Protein AF-A0A9D6EV67-F1 (afdb_monomer_lite)

Radius of gyration: 22.74 Å; chains: 1; bounding box: 39×30×72 Å

pLDDT: mean 85.81, std 8.42, range [53.94, 95.56]

Sequence (103 aa):
MKVFFSTLRSDRILYVGFLLSVALIILTTVVILFLYRSLPPFIPLYNQLPWGESRLGTKIEIFIPVFLATLIASFYYTVNAAHDLIWRVFFILFSQHLLPQFW

Structure (mmCIF, N/CA/C/O backbone):
data_AF-A0A9D6EV67-F1
#
_entry.id   AF-A0A9D6EV67-F1
#
loop_
_atom_site.group_PDB
_atom_site.id
_atom_site.type_symbol
_atom_site.label_atom_id
_atom_site.label_alt_id
_atom_site.label_comp_id
_atom_site.label_asym_id
_atom_site.label_entity_id
_atom_site.label_seq_id
_atom_site.pdbx_PDB_ins_code
_atom_site.Cartn_x
_atom_site.Cartn_y
_atom_site.Cartn_z
_atom_site.occupancy
_atom_site.B_iso_or_equiv
_atom_site.auth_seq_id
_atom_site.auth_comp_id
_atom_site.auth_asym_id
_atom_site.auth_atom_id
_atom_site.pdbx_PDB_model_num
ATOM 1 N N . MET A 1 1 ? 4.197 -6.575 -19.208 1.00 57.94 1 MET A N 1
ATOM 2 C CA . MET A 1 1 ? 4.368 -7.279 -17.911 1.00 57.94 1 MET A CA 1
ATOM 3 C C . MET A 1 1 ? 5.567 -8.220 -17.874 1.00 57.94 1 MET A C 1
ATOM 5 O O . MET A 1 1 ? 6.281 -8.176 -16.885 1.00 57.94 1 MET A O 1
ATOM 9 N N . LYS A 1 2 ? 5.832 -9.032 -18.913 1.00 70.31 2 LYS A N 1
ATOM 10 C CA . LYS A 1 2 ? 6.977 -9.967 -18.909 1.00 70.31 2 LYS A CA 1
ATOM 11 C C . LYS A 1 2 ? 8.317 -9.290 -18.587 1.00 70.31 2 LYS A C 1
ATOM 13 O O . LYS A 1 2 ? 9.029 -9.811 -17.748 1.00 70.31 2 LYS A O 1
ATOM 18 N N . VAL A 1 3 ? 8.582 -8.113 -19.169 1.00 78.25 3 VAL A N 1
ATOM 19 C CA . VAL A 1 3 ? 9.817 -7.337 -18.938 1.00 78.25 3 VAL A CA 1
ATOM 20 C C . VAL A 1 3 ? 9.949 -6.877 -17.482 1.00 78.25 3 VAL A C 1
ATOM 22 O O . VAL A 1 3 ? 10.960 -7.141 -16.853 1.00 78.25 3 VAL A O 1
ATOM 25 N N . PHE A 1 4 ? 8.904 -6.274 -16.905 1.00 78.00 4 PHE A N 1
ATOM 26 C CA . PHE A 1 4 ? 8.908 -5.859 -15.497 1.00 78.00 4 PHE A CA 1
ATOM 27 C C . PHE A 1 4 ? 9.178 -7.037 -14.558 1.00 78.00 4 PHE A C 1
ATOM 29 O O . PHE A 1 4 ? 10.091 -6.972 -13.746 1.00 78.00 4 PHE A O 1
ATOM 36 N N . PHE A 1 5 ? 8.440 -8.142 -14.712 1.00 80.31 5 PHE A N 1
ATOM 37 C CA . PHE A 1 5 ? 8.644 -9.330 -13.884 1.00 80.31 5 PHE A CA 1
ATOM 38 C C . PHE A 1 5 ? 9.993 -10.009 -14.144 1.00 80.31 5 PHE A C 1
ATOM 40 O O . PHE A 1 5 ? 10.554 -10.570 -13.210 1.00 80.31 5 PHE A O 1
ATOM 47 N N . SER A 1 6 ? 10.543 -9.953 -15.362 1.00 85.12 6 SER A N 1
ATOM 48 C CA . SER A 1 6 ? 11.890 -10.467 -15.629 1.00 85.12 6 SER A CA 1
ATOM 49 C C . SER A 1 6 ? 12.972 -9.597 -14.997 1.00 85.12 6 SER A C 1
ATOM 51 O O . SER A 1 6 ? 13.913 -10.144 -14.434 1.00 85.12 6 SER A O 1
ATOM 53 N N . THR A 1 7 ? 12.818 -8.270 -15.017 1.00 84.56 7 THR A N 1
ATOM 54 C CA . THR A 1 7 ? 13.736 -7.334 -14.352 1.00 84.56 7 THR A CA 1
ATOM 55 C C . THR A 1 7 ? 13.654 -7.483 -12.835 1.00 84.56 7 THR A C 1
ATOM 57 O O . THR A 1 7 ? 14.679 -7.634 -12.179 1.00 84.56 7 THR A O 1
ATOM 60 N N . LEU A 1 8 ? 12.443 -7.562 -12.277 1.00 86.31 8 LEU A N 1
ATOM 61 C CA . LEU A 1 8 ? 12.239 -7.840 -10.856 1.00 86.31 8 LEU A CA 1
ATOM 62 C C . LEU A 1 8 ? 12.868 -9.169 -10.458 1.00 86.31 8 LEU A C 1
ATOM 64 O O . LEU A 1 8 ? 13.578 -9.224 -9.472 1.00 86.31 8 LEU A O 1
ATOM 68 N N . ARG A 1 9 ? 12.656 -10.231 -11.243 1.00 86.94 9 ARG A N 1
ATOM 69 C CA . ARG A 1 9 ? 13.207 -11.561 -10.954 1.00 86.94 9 ARG A CA 1
ATOM 70 C C . ARG A 1 9 ? 14.727 -11.631 -11.112 1.00 86.94 9 ARG A C 1
ATOM 72 O O . ARG A 1 9 ? 15.339 -12.478 -10.469 1.00 86.94 9 ARG A O 1
ATOM 79 N N . SER A 1 10 ? 15.325 -10.781 -11.953 1.00 92.62 10 SER A N 1
ATOM 80 C CA . SER A 1 10 ? 16.785 -10.711 -12.095 1.00 92.62 10 SER A CA 1
ATOM 81 C C . SER A 1 10 ? 17.476 -10.149 -10.851 1.00 92.62 10 SER A C 1
ATOM 83 O O . SER A 1 10 ? 18.606 -10.536 -10.567 1.00 92.62 10 SER A O 1
ATOM 85 N N . ASP A 1 11 ? 16.780 -9.317 -10.072 1.00 92.75 11 ASP A N 1
ATOM 86 C CA . ASP A 1 11 ? 17.277 -8.778 -8.810 1.00 92.75 11 ASP A CA 1
ATOM 87 C C . ASP A 1 11 ? 16.624 -9.498 -7.623 1.00 92.75 11 ASP A C 1
ATOM 89 O O . ASP A 1 11 ? 15.454 -9.304 -7.288 1.00 92.75 11 ASP A O 1
ATOM 93 N N . ARG A 1 12 ? 17.406 -10.340 -6.944 1.00 91.31 12 ARG A N 1
ATOM 94 C CA . ARG A 1 12 ? 16.921 -11.131 -5.808 1.00 91.31 12 ARG A CA 1
ATOM 95 C C . ARG A 1 12 ? 16.446 -10.260 -4.640 1.00 91.31 12 ARG A C 1
ATOM 97 O O . ARG A 1 12 ? 15.498 -10.656 -3.963 1.00 91.31 12 ARG A O 1
ATOM 104 N N . ILE A 1 13 ? 17.084 -9.115 -4.391 1.00 94.19 13 ILE A N 1
ATOM 105 C CA . ILE A 1 13 ? 16.744 -8.232 -3.267 1.00 94.19 13 ILE A CA 1
ATOM 106 C C . ILE A 1 13 ? 15.410 -7.549 -3.557 1.00 94.19 13 ILE A C 1
ATOM 108 O O . ILE A 1 13 ? 14.493 -7.619 -2.735 1.00 94.19 13 ILE A O 1
ATOM 112 N N . LEU A 1 14 ? 15.267 -6.966 -4.750 1.00 90.81 14 LEU A N 1
ATOM 113 C CA . LEU A 1 14 ? 14.017 -6.329 -5.166 1.00 90.81 14 LEU A CA 1
ATOM 114 C C . LEU A 1 14 ? 12.867 -7.335 -5.253 1.00 90.81 14 LEU A C 1
ATOM 116 O O . LEU A 1 14 ? 11.760 -7.031 -4.808 1.00 90.81 14 LEU A O 1
ATOM 120 N N . TYR A 1 15 ? 13.118 -8.543 -5.764 1.00 90.50 15 TYR A N 1
ATOM 121 C CA . TYR A 1 15 ? 12.100 -9.589 -5.853 1.00 90.50 15 TYR A CA 1
ATOM 122 C C . TYR A 1 15 ? 11.569 -10.010 -4.483 1.00 90.50 15 TYR A C 1
ATOM 124 O O . TYR A 1 15 ? 10.355 -10.082 -4.286 1.00 90.50 15 TYR A O 1
ATOM 132 N N . VAL A 1 16 ? 12.466 -10.271 -3.527 1.00 94.12 16 VAL A N 1
ATOM 133 C CA . VAL A 1 16 ? 12.079 -10.666 -2.166 1.00 94.12 16 VAL A CA 1
ATOM 134 C C . VAL A 1 16 ? 11.359 -9.522 -1.456 1.00 94.12 16 VAL A C 1
ATOM 136 O O . VAL A 1 16 ? 10.334 -9.768 -0.823 1.00 94.12 16 VAL A O 1
ATOM 139 N N . GLY A 1 17 ? 11.837 -8.281 -1.605 1.00 93.25 17 GLY A N 1
ATOM 140 C CA . GLY A 1 17 ? 11.173 -7.097 -1.058 1.00 93.25 17 GLY A CA 1
ATOM 141 C C . GLY A 1 17 ? 9.749 -6.940 -1.590 1.00 93.25 17 GLY A C 1
ATOM 142 O O . GLY A 1 17 ? 8.809 -6.833 -0.807 1.00 93.25 1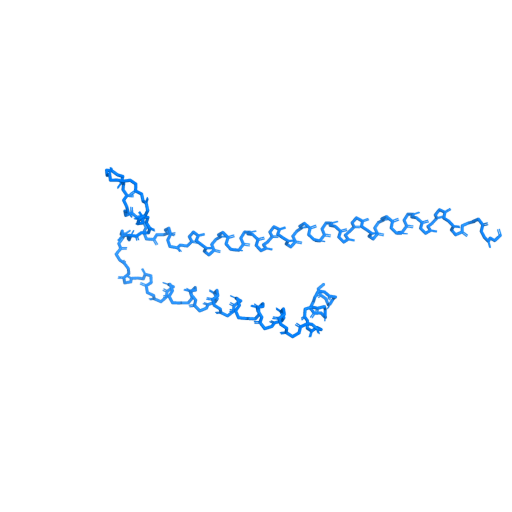7 GLY A O 1
ATOM 143 N N . PHE A 1 18 ? 9.573 -7.033 -2.910 1.00 89.75 18 PHE A N 1
ATOM 144 C CA . PHE A 1 18 ? 8.257 -6.992 -3.548 1.00 89.75 18 PHE A CA 1
ATOM 145 C C . PHE A 1 18 ? 7.330 -8.106 -3.040 1.00 89.75 18 PHE A C 1
ATOM 147 O O . PHE A 1 18 ? 6.185 -7.836 -2.674 1.00 89.75 18 PHE A O 1
ATOM 154 N N . LEU A 1 19 ? 7.821 -9.349 -2.974 1.00 93.44 19 LEU A N 1
ATOM 155 C CA . LEU A 1 19 ? 7.030 -10.492 -2.513 1.00 93.44 19 LEU A CA 1
ATOM 156 C C . LEU A 1 19 ? 6.598 -10.327 -1.047 1.00 93.44 19 LEU A C 1
ATOM 158 O O . LEU A 1 19 ? 5.439 -10.575 -0.722 1.00 93.44 19 LEU A O 1
ATOM 162 N N . LEU A 1 20 ? 7.509 -9.874 -0.178 1.00 95.56 20 LEU A N 1
ATOM 163 C CA . LEU A 1 20 ? 7.221 -9.593 1.229 1.00 95.56 20 LEU A CA 1
ATOM 164 C C . LEU A 1 20 ? 6.184 -8.482 1.382 1.00 95.56 20 LEU A C 1
ATOM 166 O O . LEU A 1 20 ? 5.248 -8.640 2.161 1.00 95.56 20 LEU A O 1
ATOM 170 N N . SER A 1 21 ? 6.303 -7.388 0.626 1.00 90.06 21 SER A N 1
ATOM 171 C CA . SER A 1 21 ? 5.318 -6.304 0.657 1.00 90.06 21 SER A CA 1
ATOM 172 C C . SER A 1 21 ? 3.929 -6.793 0.251 1.00 90.06 21 SER A C 1
ATOM 174 O O . SER A 1 21 ? 2.959 -6.527 0.957 1.00 90.06 21 SER A O 1
ATOM 176 N N . VAL A 1 22 ? 3.824 -7.559 -0.840 1.00 89.62 22 VAL A N 1
ATOM 177 C CA . VAL A 1 22 ? 2.544 -8.131 -1.287 1.00 89.62 22 VAL A CA 1
ATOM 178 C C . VAL A 1 22 ? 1.977 -9.092 -0.238 1.00 89.62 22 VAL A C 1
ATOM 180 O O . VAL A 1 22 ? 0.799 -8.995 0.103 1.00 89.62 22 VAL A O 1
ATOM 183 N N . ALA A 1 23 ? 2.805 -9.974 0.326 1.00 94.38 23 ALA A N 1
ATOM 184 C CA . ALA A 1 23 ? 2.383 -10.904 1.370 1.00 94.38 23 ALA A CA 1
ATOM 185 C C . ALA A 1 23 ? 1.882 -10.178 2.631 1.00 94.38 23 ALA A C 1
ATOM 187 O O . ALA A 1 23 ? 0.844 -10.551 3.174 1.00 94.38 23 ALA A O 1
ATOM 188 N N . LEU A 1 24 ? 2.566 -9.115 3.067 1.00 91.38 24 LEU A N 1
ATOM 189 C CA . LEU A 1 24 ? 2.156 -8.296 4.211 1.00 91.38 24 LEU A CA 1
ATOM 190 C C . LEU A 1 24 ? 0.842 -7.552 3.953 1.00 91.38 24 LEU A C 1
ATOM 192 O O . LEU A 1 24 ? -0.011 -7.511 4.839 1.00 91.38 24 LEU A O 1
ATOM 196 N N . ILE A 1 25 ? 0.640 -7.003 2.752 1.00 88.00 25 ILE A N 1
ATOM 197 C CA . ILE A 1 25 ? -0.623 -6.344 2.380 1.00 88.00 25 ILE A CA 1
ATOM 198 C C . ILE A 1 25 ? -1.778 -7.351 2.416 1.00 88.00 25 ILE A C 1
ATOM 200 O O . ILE A 1 25 ? -2.835 -7.065 2.980 1.00 88.00 25 ILE A O 1
ATOM 204 N N . ILE A 1 26 ? -1.578 -8.552 1.868 1.00 92.19 26 ILE A N 1
ATOM 205 C CA . ILE A 1 26 ? -2.598 -9.608 1.887 1.00 92.19 26 ILE A CA 1
ATOM 206 C C . ILE A 1 26 ? -2.887 -10.043 3.326 1.00 92.19 26 ILE A C 1
ATOM 208 O O . ILE A 1 26 ? -4.048 -10.082 3.728 1.00 92.19 26 ILE A O 1
ATOM 212 N N . LEU A 1 27 ? -1.850 -10.321 4.120 1.00 93.88 27 LEU A N 1
ATOM 213 C CA . LEU A 1 27 ? -1.997 -10.759 5.507 1.00 93.88 27 LEU A CA 1
ATOM 214 C C . LEU A 1 27 ? -2.740 -9.719 6.352 1.00 93.88 27 LEU A C 1
ATOM 216 O O . LEU A 1 27 ? -3.693 -10.063 7.046 1.00 93.88 27 LEU A O 1
ATOM 220 N N . THR A 1 28 ? -2.342 -8.448 6.268 1.00 89.38 28 THR A N 1
ATOM 221 C CA . THR A 1 28 ? -3.000 -7.358 7.005 1.00 89.38 28 THR A CA 1
ATOM 222 C C . THR A 1 28 ? -4.452 -7.188 6.576 1.00 89.38 28 THR A C 1
ATOM 224 O O . THR A 1 28 ? -5.323 -7.076 7.434 1.00 89.38 28 THR A O 1
ATOM 227 N N . THR A 1 29 ? -4.742 -7.271 5.275 1.00 89.81 29 THR A N 1
ATOM 228 C CA . THR A 1 29 ? -6.118 -7.228 4.757 1.00 89.81 29 THR A CA 1
ATOM 229 C C . THR A 1 29 ? -6.963 -8.374 5.313 1.00 89.81 29 THR A C 1
ATOM 231 O O . THR A 1 29 ? -8.067 -8.141 5.799 1.00 89.81 29 THR A O 1
ATOM 234 N N . VAL A 1 30 ? -6.445 -9.607 5.305 1.00 94.19 30 VAL A N 1
ATOM 235 C CA . VAL A 1 30 ? -7.152 -10.782 5.843 1.00 94.19 30 VAL A CA 1
ATOM 236 C C . VAL A 1 30 ? -7.407 -10.641 7.344 1.00 94.19 30 VAL A C 1
ATOM 238 O O . VAL A 1 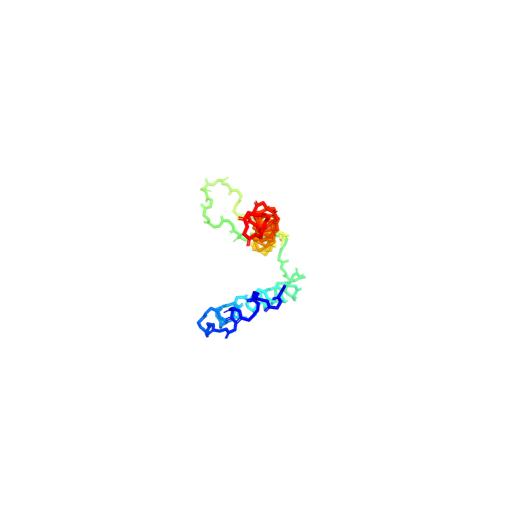30 ? -8.526 -10.884 7.795 1.00 94.19 30 VAL A O 1
ATOM 241 N N . VAL A 1 31 ? -6.406 -10.206 8.115 1.00 92.38 31 VAL A N 1
ATOM 242 C CA . VAL A 1 31 ? -6.543 -9.985 9.564 1.00 92.38 31 VAL A CA 1
ATOM 243 C C . VAL A 1 31 ? -7.594 -8.915 9.858 1.00 92.38 31 VAL A C 1
ATOM 245 O O . VAL A 1 31 ? -8.462 -9.134 10.704 1.00 92.38 31 VAL A O 1
ATOM 248 N N . ILE A 1 32 ? -7.562 -7.791 9.133 1.00 90.12 32 ILE A N 1
ATOM 249 C CA . ILE A 1 32 ? -8.562 -6.726 9.262 1.00 90.12 32 ILE A CA 1
ATOM 250 C C . ILE A 1 32 ? -9.954 -7.279 8.972 1.00 90.12 32 ILE A C 1
ATOM 252 O O . ILE A 1 32 ? -10.850 -7.081 9.784 1.00 90.12 32 ILE A O 1
ATOM 256 N N . LEU A 1 33 ? -10.143 -7.998 7.861 1.00 92.38 33 LEU A N 1
ATOM 257 C CA . LEU A 1 33 ? -11.444 -8.551 7.478 1.00 92.38 33 LEU A CA 1
ATOM 258 C C . LEU A 1 33 ? -11.981 -9.552 8.508 1.00 92.38 33 LEU A C 1
ATOM 260 O O . LEU A 1 33 ? -13.171 -9.516 8.825 1.00 92.38 33 LEU A O 1
ATOM 264 N N . PHE A 1 34 ? -11.117 -10.410 9.053 1.00 95.06 34 PHE A N 1
ATOM 265 C CA . PHE A 1 34 ? -11.496 -11.384 10.076 1.00 95.06 34 PHE A CA 1
ATOM 266 C C . PHE A 1 34 ? -11.926 -10.704 11.382 1.00 95.06 34 PHE A C 1
ATOM 268 O O . PHE A 1 34 ? -12.943 -11.068 11.971 1.00 95.06 34 PHE A O 1
ATOM 275 N N . LEU A 1 35 ? -11.190 -9.675 11.812 1.00 92.38 35 LEU A N 1
ATOM 276 C CA . LEU A 1 35 ? -11.473 -8.946 13.049 1.00 92.38 35 LEU A CA 1
ATOM 277 C C . LEU A 1 35 ? -12.529 -7.845 12.881 1.00 92.38 35 LEU A C 1
ATOM 279 O O . LEU A 1 35 ? -13.056 -7.366 13.882 1.00 92.38 35 LEU A O 1
ATOM 283 N N . TYR A 1 36 ? -12.893 -7.469 11.651 1.00 90.88 36 TYR A N 1
ATOM 284 C CA . TYR A 1 36 ? -13.724 -6.295 11.361 1.00 90.88 36 TYR A CA 1
ATOM 285 C C . TYR A 1 36 ? -15.066 -6.287 12.098 1.00 90.88 36 TYR A C 1
ATOM 287 O O . TYR A 1 36 ? -15.548 -5.236 12.518 1.00 90.88 36 TYR A O 1
ATOM 295 N N . ARG A 1 37 ? -15.677 -7.466 12.272 1.00 8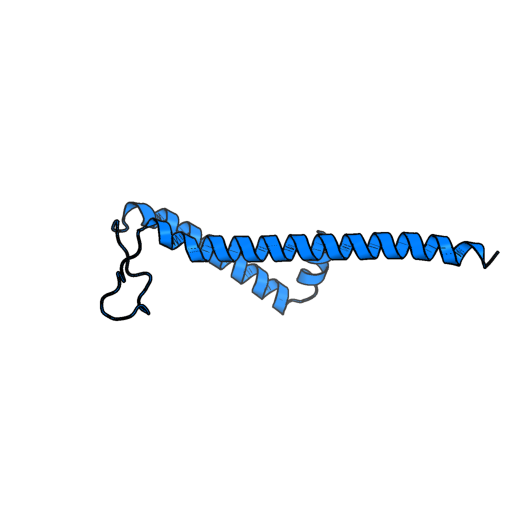9.94 37 ARG A N 1
ATOM 296 C CA . ARG A 1 37 ? -16.958 -7.611 12.984 1.00 89.94 37 ARG A CA 1
ATOM 297 C C . ARG A 1 37 ? -16.828 -7.441 14.497 1.00 89.94 37 ARG A C 1
ATOM 299 O O . ARG A 1 37 ? -17.799 -7.046 15.131 1.00 89.94 37 ARG A O 1
ATOM 306 N N . SER A 1 38 ? -15.654 -7.730 15.047 1.00 92.62 38 SER A N 1
ATOM 307 C CA . SER A 1 38 ? -15.357 -7.649 16.480 1.00 92.62 38 SER A CA 1
ATOM 308 C C . SER A 1 38 ? -14.785 -6.291 16.887 1.00 92.62 38 SER A C 1
ATOM 310 O O . SER A 1 38 ? -14.652 -6.017 18.077 1.00 92.62 38 SER A O 1
ATOM 312 N N . LEU A 1 39 ? -14.425 -5.443 15.918 1.00 88.62 39 LEU A N 1
ATOM 313 C CA . LEU A 1 39 ? -13.903 -4.113 16.197 1.00 88.62 39 LEU A CA 1
ATOM 314 C C . LEU A 1 39 ? -15.013 -3.177 16.699 1.00 88.62 39 LEU A C 1
ATOM 316 O O . LEU A 1 39 ? -16.119 -3.172 16.143 1.00 88.62 39 LEU A O 1
ATOM 320 N N . PRO A 1 40 ? -14.722 -2.340 17.711 1.00 88.88 40 PRO A N 1
ATOM 321 C CA . PRO A 1 40 ? -15.646 -1.304 18.143 1.00 88.88 40 PRO A CA 1
ATOM 322 C C . PRO A 1 40 ? -15.924 -0.314 16.998 1.00 88.88 40 PRO A C 1
ATOM 324 O O . PRO A 1 40 ? -15.098 -0.154 16.096 1.00 88.88 40 PRO A O 1
ATOM 327 N N . PRO A 1 41 ? -17.073 0.388 17.016 1.00 88.50 41 PRO A N 1
ATOM 328 C CA . PRO A 1 41 ? -17.414 1.373 15.986 1.00 88.50 41 PRO A CA 1
ATOM 329 C C . PRO A 1 41 ? -16.401 2.522 15.891 1.00 88.50 41 PRO A C 1
ATOM 331 O O . PRO A 1 41 ? -16.266 3.122 14.824 1.00 88.50 41 PRO A O 1
ATOM 334 N N . PHE A 1 42 ? -15.679 2.784 16.982 1.00 90.25 42 PHE A N 1
ATOM 335 C CA . PHE A 1 42 ? -14.667 3.821 17.104 1.00 90.25 42 PHE A CA 1
ATOM 336 C C . PHE A 1 42 ? -13.340 3.215 17.546 1.00 90.25 42 PHE A C 1
ATOM 338 O O . PHE A 1 42 ? -13.298 2.414 18.479 1.00 90.25 42 PHE A O 1
ATOM 345 N N . ILE A 1 43 ? -12.262 3.616 16.884 1.00 88.38 43 ILE A N 1
ATOM 346 C CA . ILE A 1 43 ? -10.926 3.048 17.057 1.00 88.38 43 ILE A CA 1
ATOM 347 C C . ILE A 1 43 ? -9.878 4.164 17.140 1.00 88.38 43 ILE A C 1
ATOM 349 O O . ILE A 1 43 ? -9.990 5.163 16.428 1.00 88.38 43 ILE A O 1
ATOM 353 N N . PRO A 1 44 ? -8.846 4.025 17.989 1.00 85.81 44 PRO A N 1
ATOM 354 C CA . PRO A 1 44 ? -7.838 5.062 18.193 1.00 85.81 44 PRO A CA 1
ATOM 355 C C . PRO A 1 44 ? -6.800 5.061 17.061 1.00 85.81 44 PRO A C 1
ATOM 357 O O . PRO A 1 44 ? -5.658 4.645 17.241 1.00 85.81 44 PRO A O 1
ATOM 360 N N . LEU A 1 45 ? -7.205 5.505 15.870 1.00 85.69 45 LEU A N 1
ATOM 361 C CA . LEU A 1 45 ? -6.329 5.587 14.698 1.00 85.69 45 LEU A CA 1
ATOM 362 C C . LEU A 1 45 ? -5.395 6.797 14.741 1.00 85.69 45 LEU A C 1
ATOM 364 O O . LEU A 1 45 ? -4.261 6.720 14.274 1.00 85.69 45 LEU A O 1
ATOM 368 N N . TYR A 1 46 ? -5.848 7.904 15.327 1.00 86.44 46 TYR A N 1
ATOM 369 C CA . TYR A 1 46 ? -5.157 9.186 15.244 1.00 86.44 46 TYR A CA 1
ATOM 370 C C . TYR A 1 46 ? -4.496 9.563 16.564 1.00 86.44 46 TYR A C 1
ATOM 372 O O . TYR A 1 46 ? -4.786 10.593 17.175 1.00 86.44 46 TYR A O 1
ATOM 380 N N . ASN A 1 47 ? -3.556 8.727 17.002 1.00 80.06 47 ASN A N 1
ATOM 381 C CA . ASN A 1 47 ? -2.852 8.939 18.269 1.00 80.06 47 ASN A CA 1
ATOM 382 C C . ASN A 1 47 ? -1.954 10.194 18.282 1.00 80.06 47 ASN A C 1
ATOM 384 O O . ASN A 1 47 ? -1.476 10.596 19.338 1.00 80.06 47 ASN A O 1
ATOM 388 N N . GLN A 1 48 ? -1.723 10.807 17.118 1.00 81.88 48 GLN A N 1
ATOM 389 C CA . GLN A 1 48 ? -0.889 11.998 16.942 1.00 81.88 48 GLN A CA 1
ATOM 390 C C . GLN A 1 48 ? -1.684 13.316 16.938 1.00 81.88 48 GLN A C 1
ATOM 392 O O . GLN A 1 48 ? -1.074 14.379 16.843 1.00 81.88 48 GLN A O 1
ATOM 397 N N . LEU A 1 49 ? -3.021 13.282 17.036 1.00 84.62 49 LEU A N 1
ATOM 398 C CA . LEU A 1 49 ? -3.818 14.512 17.026 1.00 84.62 49 LEU A CA 1
ATOM 399 C C . LEU A 1 49 ? -3.658 15.328 18.326 1.00 84.62 49 LEU A C 1
ATOM 401 O O . LEU A 1 49 ? -3.540 14.741 19.418 1.00 84.62 49 LEU A O 1
ATOM 405 N N . PRO A 1 50 ? -3.698 16.676 18.231 1.00 84.50 50 PRO A N 1
ATOM 406 C CA . PRO A 1 50 ? -3.669 17.566 19.385 1.00 84.50 50 PRO A CA 1
ATOM 407 C C . PRO A 1 50 ? -4.718 17.211 20.440 1.00 84.50 50 PRO A C 1
ATOM 409 O O . PRO A 1 50 ? -5.733 16.562 20.183 1.00 84.50 50 PRO A O 1
ATOM 412 N N . TRP A 1 51 ? -4.459 17.635 21.670 1.00 77.56 51 TRP A N 1
ATOM 413 C CA . TRP A 1 51 ? -5.421 17.488 22.754 1.00 77.56 51 TRP A CA 1
ATOM 414 C C . TRP A 1 51 ? -6.642 18.372 22.470 1.00 77.56 51 TRP A C 1
ATOM 416 O O . TRP A 1 51 ? -6.481 19.552 22.178 1.00 77.56 51 TRP A O 1
ATOM 426 N N . GLY A 1 52 ? -7.844 17.794 22.539 1.00 78.38 52 GLY A N 1
ATOM 427 C CA . GLY A 1 52 ? -9.104 18.466 22.188 1.00 78.38 52 GLY A CA 1
ATOM 428 C C . GLY A 1 52 ? -9.702 18.031 20.847 1.00 78.38 52 GLY A C 1
ATOM 429 O O . GLY A 1 52 ? -10.884 18.263 20.623 1.00 78.38 52 GLY A O 1
ATOM 430 N N . GLU A 1 53 ? -8.932 17.339 20.003 1.00 81.50 53 GLU A N 1
ATOM 431 C CA . GLU A 1 53 ? -9.417 16.761 18.746 1.00 81.50 53 GLU A CA 1
ATOM 432 C C . GLU A 1 53 ? -9.914 15.319 18.924 1.00 81.50 53 GLU A C 1
ATOM 434 O O . GLU A 1 53 ? -9.455 14.580 19.806 1.00 81.50 53 GLU A O 1
ATOM 439 N N . SER A 1 54 ? -10.837 14.886 18.058 1.00 81.88 54 SER A N 1
ATOM 440 C CA . SER A 1 54 ? -11.322 13.500 18.057 1.00 81.88 54 SER A CA 1
ATOM 441 C C . SER A 1 54 ? -10.212 12.537 17.627 1.00 81.88 54 SER A C 1
ATOM 443 O O . SER A 1 54 ? -9.930 12.367 16.445 1.00 81.88 54 SER A O 1
ATOM 445 N N . ARG A 1 55 ? -9.592 11.856 18.598 1.00 84.94 55 ARG A N 1
ATOM 446 C CA . ARG A 1 55 ? -8.563 10.819 18.360 1.00 84.94 55 ARG A CA 1
ATOM 447 C C . ARG A 1 55 ? -9.135 9.490 17.871 1.00 84.94 55 ARG A C 1
ATOM 449 O O . ARG A 1 55 ? -8.398 8.627 17.389 1.00 84.94 55 ARG A O 1
ATOM 456 N N . LEU A 1 56 ? -10.441 9.318 18.046 1.00 86.50 56 LEU A N 1
ATOM 457 C CA . LEU A 1 56 ? -11.172 8.146 17.611 1.00 86.50 56 LEU A CA 1
ATOM 458 C C . LEU A 1 56 ? -11.626 8.355 16.166 1.00 86.50 56 LEU A C 1
ATOM 460 O O . LEU A 1 56 ? -12.408 9.259 15.881 1.00 86.50 56 LEU A O 1
ATOM 464 N N . GLY A 1 57 ? -11.129 7.506 15.274 1.00 85.69 57 GLY A N 1
ATOM 465 C CA . GLY A 1 57 ? -11.643 7.367 13.920 1.00 85.69 57 GLY A CA 1
ATOM 466 C C . GLY A 1 57 ? -12.800 6.376 13.892 1.00 85.69 57 GLY A C 1
ATOM 467 O O . GLY A 1 57 ? -12.927 5.507 14.766 1.00 85.69 57 GLY A O 1
ATOM 468 N N . THR A 1 58 ? -13.655 6.482 12.883 1.00 90.75 58 THR A N 1
ATOM 469 C CA . THR A 1 58 ? -14.666 5.453 12.636 1.00 90.75 58 THR A CA 1
ATOM 470 C C . THR A 1 58 ? -13.995 4.155 12.183 1.00 90.75 58 THR A C 1
ATOM 472 O O . THR A 1 58 ? -12.953 4.161 11.530 1.00 90.75 58 THR A O 1
ATOM 475 N N . LYS A 1 59 ? -14.593 3.000 12.492 1.00 89.19 59 LYS A N 1
ATOM 476 C CA . LYS A 1 59 ? -14.017 1.681 12.163 1.00 89.19 59 LYS A CA 1
ATOM 477 C C . LYS A 1 59 ? -13.654 1.479 10.685 1.00 89.19 59 LYS A C 1
ATOM 479 O O . LYS A 1 59 ? -12.836 0.621 10.373 1.00 89.19 59 LYS A O 1
ATOM 484 N N . ILE A 1 60 ? -14.276 2.223 9.765 1.00 89.88 60 ILE A N 1
ATOM 485 C CA . ILE A 1 60 ? -14.003 2.111 8.326 1.00 89.88 60 ILE A CA 1
ATOM 486 C C . ILE A 1 60 ? -12.679 2.770 7.926 1.00 89.88 60 ILE A C 1
ATOM 488 O O . ILE A 1 60 ? -12.067 2.379 6.936 1.00 89.88 60 ILE A O 1
ATOM 492 N N . GLU A 1 61 ? -12.186 3.705 8.733 1.00 91.00 61 GLU A N 1
ATOM 493 C CA . GLU A 1 61 ? -10.942 4.429 8.478 1.00 91.00 61 GLU A CA 1
ATOM 494 C C . GLU A 1 61 ? -9.694 3.539 8.626 1.00 91.00 61 GLU A C 1
ATOM 496 O O . GLU A 1 61 ? -8.628 3.890 8.129 1.00 91.00 61 GLU A O 1
ATOM 501 N N . ILE A 1 62 ? -9.823 2.325 9.186 1.00 90.31 62 ILE A N 1
ATOM 502 C CA . ILE A 1 62 ? -8.763 1.295 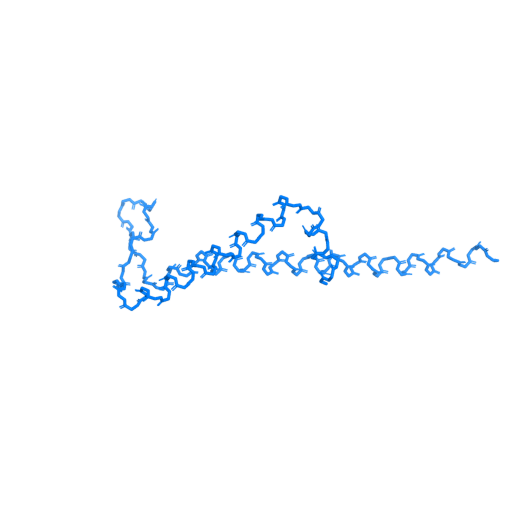9.160 1.00 90.31 62 ILE A CA 1
ATOM 503 C C . ILE A 1 62 ? -8.306 0.961 7.739 1.00 90.31 62 ILE A C 1
ATOM 505 O O . ILE A 1 62 ? -7.169 0.539 7.542 1.00 90.31 62 ILE A O 1
ATOM 509 N N . PHE A 1 63 ? -9.173 1.146 6.742 1.00 89.62 63 PHE A N 1
ATOM 510 C CA . PHE A 1 63 ? -8.834 0.865 5.352 1.00 89.62 63 PHE A CA 1
ATOM 511 C C . PHE A 1 63 ? -8.033 1.985 4.677 1.00 89.62 63 PHE A C 1
ATOM 513 O O . PHE A 1 63 ? -7.545 1.767 3.570 1.00 89.62 63 PHE A O 1
ATOM 520 N N . ILE A 1 64 ? -7.835 3.146 5.318 1.00 90.38 64 ILE A N 1
ATOM 521 C CA . ILE A 1 64 ? -7.094 4.275 4.730 1.00 90.38 64 ILE A CA 1
ATOM 522 C C . ILE A 1 64 ? -5.676 3.871 4.284 1.00 90.38 64 ILE A C 1
ATOM 524 O O . ILE A 1 64 ? -5.343 4.132 3.125 1.00 90.38 64 ILE A O 1
ATOM 528 N N . PRO A 1 65 ? -4.840 3.194 5.102 1.00 86.50 65 PRO A N 1
ATOM 529 C CA . PRO A 1 65 ? -3.500 2.792 4.671 1.00 86.50 65 PRO A CA 1
ATOM 530 C C . PRO A 1 65 ? -3.520 1.807 3.495 1.00 86.50 65 PRO A C 1
ATOM 532 O O . PRO A 1 65 ? -2.708 1.924 2.580 1.00 86.50 65 PRO A O 1
ATOM 535 N N . VAL A 1 66 ? -4.472 0.866 3.486 1.00 86.81 66 VAL A N 1
ATOM 536 C CA . VAL A 1 66 ? -4.635 -0.119 2.401 1.00 86.81 66 VAL A CA 1
ATOM 537 C C . VAL A 1 66 ? -5.050 0.579 1.105 1.00 86.81 66 VAL A C 1
ATOM 539 O O . VAL A 1 66 ? -4.495 0.304 0.037 1.00 86.81 66 VAL A O 1
ATOM 542 N N . PHE A 1 67 ? -5.989 1.522 1.197 1.00 89.69 67 PHE A N 1
ATOM 543 C CA . PHE A 1 67 ? -6.437 2.331 0.072 1.00 89.69 67 PHE A CA 1
ATOM 544 C C . PHE A 1 67 ? -5.297 3.182 -0.498 1.00 89.69 67 PHE A C 1
ATOM 546 O O . PHE A 1 67 ? -5.047 3.128 -1.700 1.00 89.69 67 PHE A O 1
ATOM 553 N N . LEU A 1 68 ? -4.550 3.893 0.354 1.00 90.88 68 LEU A N 1
ATOM 554 C CA . LEU A 1 68 ? -3.395 4.697 -0.058 1.00 90.88 68 LEU A CA 1
ATOM 555 C C . LEU A 1 68 ? -2.307 3.850 -0.722 1.00 90.88 68 LEU A C 1
ATOM 557 O O . LEU A 1 68 ? -1.822 4.219 -1.789 1.00 90.88 68 LEU A O 1
ATOM 561 N N . ALA A 1 69 ? -1.951 2.703 -0.139 1.00 85.81 69 ALA A N 1
ATOM 562 C CA . ALA A 1 69 ? -0.961 1.801 -0.723 1.00 85.81 69 ALA A CA 1
ATOM 563 C C . ALA A 1 69 ? -1.386 1.327 -2.123 1.00 85.81 69 ALA A C 1
ATOM 565 O O . ALA A 1 69 ? -0.585 1.342 -3.059 1.00 85.81 69 ALA A O 1
ATOM 566 N N . THR A 1 70 ? -2.663 0.970 -2.283 1.00 84.81 70 THR A N 1
ATOM 567 C CA . THR A 1 70 ? -3.223 0.536 -3.570 1.00 84.81 70 THR A CA 1
ATOM 568 C C . THR A 1 70 ? -3.240 1.677 -4.588 1.00 84.81 70 THR A C 1
ATOM 570 O O . THR A 1 70 ? -2.839 1.485 -5.737 1.00 84.81 70 THR A O 1
ATOM 573 N N . LEU A 1 71 ? -3.642 2.879 -4.166 1.00 91.38 71 LEU A N 1
ATOM 574 C CA . LEU A 1 71 ? -3.653 4.079 -5.000 1.00 91.38 71 LEU A CA 1
ATOM 575 C C . LEU A 1 71 ? -2.243 4.402 -5.508 1.00 91.38 71 LEU A C 1
ATOM 577 O O . LEU A 1 71 ? -2.048 4.533 -6.714 1.00 91.38 71 LEU A O 1
ATOM 581 N N . ILE A 1 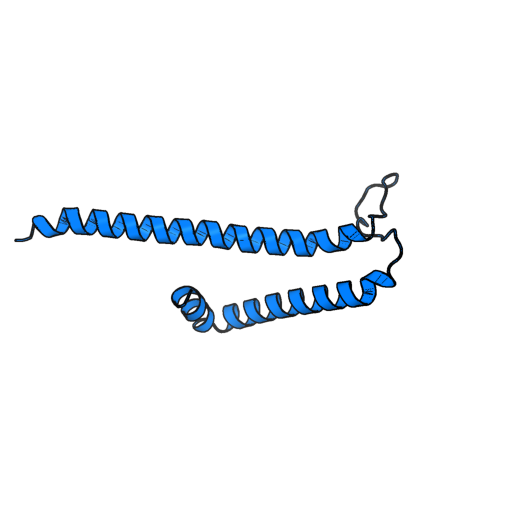72 ? -1.253 4.452 -4.612 1.00 89.38 72 ILE A N 1
ATOM 582 C CA . ILE A 1 72 ? 0.150 4.720 -4.957 1.00 89.38 72 ILE A CA 1
ATOM 583 C C . ILE A 1 72 ? 0.673 3.667 -5.938 1.00 89.38 72 ILE A C 1
ATOM 585 O O . ILE A 1 72 ? 1.264 4.023 -6.958 1.00 89.38 72 ILE A O 1
ATOM 589 N N . ALA A 1 73 ? 0.418 2.382 -5.677 1.00 84.25 73 ALA A N 1
ATOM 590 C CA . ALA A 1 73 ? 0.837 1.302 -6.567 1.00 84.25 73 ALA A CA 1
ATOM 591 C C . ALA A 1 73 ? 0.200 1.426 -7.963 1.00 84.25 73 ALA A C 1
ATOM 593 O O . ALA A 1 73 ? 0.883 1.256 -8.976 1.00 84.25 73 ALA A O 1
ATOM 594 N N . SER A 1 74 ? -1.091 1.766 -8.026 1.00 85.06 74 SER A N 1
ATOM 595 C CA . SER A 1 74 ? -1.810 1.955 -9.290 1.00 85.06 74 SER A CA 1
ATOM 596 C C . SER A 1 74 ? -1.307 3.170 -10.073 1.00 85.06 74 SER A C 1
ATOM 598 O O . SER A 1 74 ? -1.088 3.070 -11.278 1.00 85.06 74 SER A O 1
ATOM 600 N N . PHE A 1 75 ? -1.041 4.288 -9.394 1.00 90.06 75 PHE A N 1
ATOM 601 C CA . PHE A 1 75 ? -0.505 5.500 -10.005 1.00 90.06 75 PHE A CA 1
ATOM 602 C C . PHE A 1 75 ? 0.910 5.277 -10.547 1.00 90.06 75 PHE A C 1
ATOM 604 O O . PHE A 1 75 ? 1.214 5.624 -11.685 1.00 90.06 75 PHE A O 1
ATOM 611 N N . TYR A 1 76 ? 1.770 4.626 -9.762 1.00 86.50 76 TYR A N 1
ATOM 612 C CA . TYR A 1 76 ? 3.106 4.246 -10.214 1.00 86.50 76 TYR A CA 1
ATOM 613 C C . TYR A 1 76 ? 3.046 3.375 -11.478 1.00 86.50 76 TYR A C 1
ATOM 615 O O . TYR A 1 76 ? 3.827 3.559 -12.413 1.00 86.50 76 TYR A O 1
ATOM 623 N N . TYR A 1 77 ? 2.086 2.450 -11.540 1.00 83.31 77 TYR A N 1
ATOM 624 C CA . TYR A 1 77 ? 1.881 1.612 -12.714 1.00 83.31 77 TYR A CA 1
ATOM 625 C C . TYR A 1 77 ? 1.453 2.412 -13.953 1.00 83.31 77 TYR A C 1
ATOM 627 O O . TYR A 1 77 ? 2.028 2.216 -15.025 1.00 83.31 77 TYR A O 1
ATOM 635 N N . THR A 1 78 ? 0.478 3.320 -13.832 1.00 84.12 78 THR A N 1
ATOM 636 C CA . THR A 1 78 ? -0.023 4.098 -14.978 1.00 84.12 78 THR A CA 1
ATOM 637 C C . THR A 1 78 ? 1.031 5.050 -15.535 1.00 84.12 78 THR A C 1
ATOM 639 O O . THR A 1 78 ? 1.187 5.128 -16.754 1.00 84.12 78 THR A O 1
ATOM 642 N N . VAL A 1 79 ? 1.811 5.708 -14.671 1.00 89.25 79 VAL A N 1
ATOM 643 C CA . VAL A 1 79 ? 2.920 6.584 -15.088 1.00 89.25 79 VAL A CA 1
ATOM 644 C C . VAL A 1 79 ? 3.983 5.798 -15.856 1.00 89.25 79 VAL A C 1
ATOM 646 O O . VAL A 1 79 ? 4.396 6.214 -16.938 1.00 89.25 79 VAL A O 1
ATOM 649 N N . ASN A 1 80 ? 4.385 4.628 -15.355 1.00 82.44 80 ASN A N 1
ATOM 650 C CA . ASN A 1 80 ? 5.370 3.792 -16.043 1.00 82.44 80 ASN A CA 1
ATOM 651 C C . ASN A 1 80 ? 4.855 3.246 -17.378 1.00 82.44 80 ASN A C 1
ATOM 653 O O . ASN A 1 80 ? 5.610 3.176 -18.347 1.00 82.44 80 ASN A O 1
ATOM 657 N N . ALA A 1 81 ? 3.574 2.875 -17.449 1.00 82.00 81 ALA A N 1
ATOM 658 C CA . ALA A 1 81 ? 2.954 2.438 -18.696 1.00 82.00 81 ALA A CA 1
ATOM 659 C C . ALA A 1 81 ? 2.927 3.566 -19.742 1.00 82.00 81 ALA A C 1
ATOM 661 O O . ALA A 1 81 ? 3.245 3.327 -20.907 1.00 82.00 81 ALA A O 1
ATOM 662 N N . ALA A 1 82 ? 2.604 4.796 -19.326 1.00 86.75 82 ALA A N 1
ATOM 663 C CA . ALA A 1 82 ? 2.636 5.967 -20.198 1.00 86.75 82 ALA A CA 1
ATOM 664 C C . ALA A 1 82 ? 4.060 6.278 -20.688 1.00 86.75 82 ALA A C 1
ATOM 666 O O . ALA A 1 82 ? 4.262 6.518 -21.876 1.00 86.75 82 ALA A O 1
ATOM 667 N N . HIS A 1 83 ? 5.056 6.207 -19.801 1.00 85.25 83 HIS A N 1
ATOM 668 C CA . HIS A 1 83 ? 6.462 6.389 -20.160 1.00 85.25 83 HIS A CA 1
ATOM 669 C C . HIS A 1 83 ? 6.941 5.351 -21.193 1.00 85.25 83 HIS A C 1
ATOM 671 O O . HIS A 1 83 ? 7.536 5.730 -22.201 1.00 85.25 83 HIS A O 1
ATOM 677 N N . ASP A 1 84 ? 6.643 4.056 -20.998 1.00 84.94 84 ASP A N 1
ATOM 678 C CA . ASP A 1 84 ? 7.001 2.996 -21.962 1.00 84.94 84 ASP A CA 1
ATOM 679 C C . ASP A 1 84 ? 6.334 3.222 -23.332 1.00 84.94 84 ASP A C 1
ATOM 681 O O . ASP A 1 84 ? 6.961 3.028 -24.374 1.00 84.94 84 ASP A O 1
ATOM 685 N N . LEU A 1 85 ? 5.081 3.691 -23.352 1.00 87.31 85 LEU A N 1
ATOM 686 C CA . LEU A 1 85 ? 4.374 4.030 -24.590 1.00 87.31 85 LEU A CA 1
ATOM 687 C C . LEU A 1 85 ? 5.050 5.189 -25.339 1.00 87.31 85 LEU A C 1
ATOM 689 O O . LEU A 1 85 ? 5.259 5.088 -26.548 1.00 87.31 85 LEU A O 1
ATOM 693 N N . ILE A 1 86 ? 5.420 6.260 -24.629 1.00 90.94 86 ILE A N 1
ATOM 694 C CA . ILE A 1 86 ? 6.085 7.433 -25.216 1.00 90.94 86 ILE A CA 1
ATOM 695 C C . ILE A 1 86 ? 7.402 7.027 -25.881 1.00 90.94 86 ILE A C 1
ATOM 697 O O . ILE A 1 86 ? 7.628 7.372 -27.040 1.00 90.94 86 ILE A O 1
ATOM 701 N N . TRP A 1 87 ? 8.244 6.247 -25.198 1.00 86.69 87 TRP A N 1
ATOM 702 C CA . TRP A 1 87 ? 9.521 5.803 -25.765 1.00 86.69 87 TRP A CA 1
ATOM 703 C C . TRP A 1 87 ?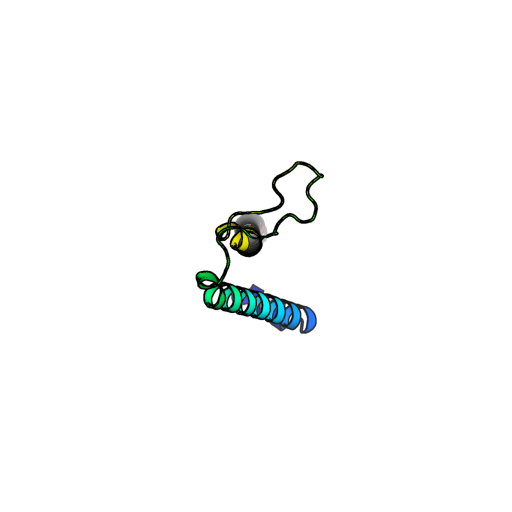 9.356 4.893 -26.977 1.00 86.69 87 TRP A C 1
ATOM 705 O O . TRP A 1 87 ? 10.109 5.024 -27.941 1.00 86.69 87 TRP A O 1
ATOM 715 N N . ARG A 1 88 ? 8.356 4.004 -26.973 1.00 87.06 88 ARG A N 1
ATOM 716 C CA . ARG A 1 88 ? 8.042 3.168 -28.143 1.00 87.06 88 ARG A CA 1
ATOM 717 C C . ARG A 1 88 ? 7.650 4.017 -29.347 1.00 87.06 88 ARG A C 1
ATOM 719 O O . ARG A 1 88 ? 8.170 3.789 -30.435 1.00 87.06 88 ARG A O 1
ATOM 726 N N . VAL A 1 89 ? 6.766 4.998 -29.156 1.00 90.25 89 VAL A N 1
ATOM 727 C CA . VAL A 1 89 ? 6.340 5.913 -30.228 1.00 90.25 89 VAL A CA 1
ATOM 728 C C . VAL A 1 89 ? 7.520 6.741 -30.726 1.00 90.25 89 VAL A C 1
ATOM 730 O O . VAL A 1 89 ? 7.753 6.798 -31.931 1.00 90.25 89 VAL A O 1
ATOM 733 N N . PHE A 1 90 ? 8.307 7.317 -29.815 1.00 91.94 90 PHE A N 1
ATOM 734 C CA . PHE A 1 90 ? 9.511 8.070 -30.156 1.00 91.94 90 PHE A CA 1
ATOM 735 C C . PHE A 1 90 ? 10.484 7.234 -30.995 1.00 91.94 90 PHE A C 1
ATOM 737 O O . PHE A 1 90 ? 10.928 7.688 -32.044 1.00 91.94 90 PHE A O 1
ATOM 744 N N . PHE A 1 91 ? 10.770 5.995 -30.585 1.00 89.75 91 PHE A N 1
ATOM 745 C CA . PHE A 1 91 ? 11.689 5.115 -31.305 1.00 89.75 91 PHE A CA 1
ATOM 746 C C . PHE A 1 91 ? 11.176 4.744 -32.704 1.00 89.75 91 PHE A C 1
ATOM 748 O O . PHE A 1 91 ? 11.947 4.743 -33.662 1.00 89.75 91 PHE A O 1
ATOM 755 N N . ILE A 1 92 ? 9.872 4.481 -32.849 1.00 88.94 92 ILE A N 1
ATOM 756 C CA . ILE A 1 92 ? 9.252 4.223 -34.158 1.00 88.94 92 ILE A CA 1
ATOM 757 C C . ILE A 1 92 ? 9.409 5.448 -35.066 1.00 88.94 92 ILE A C 1
ATOM 759 O O . ILE A 1 92 ? 9.917 5.310 -36.177 1.00 88.94 92 ILE A O 1
ATOM 763 N N . LEU A 1 93 ? 9.056 6.642 -34.584 1.00 89.06 93 LEU A N 1
ATOM 764 C CA . LEU A 1 93 ? 9.168 7.881 -35.361 1.00 89.06 93 LEU A CA 1
ATOM 765 C C . LEU A 1 93 ? 10.623 8.196 -35.737 1.00 89.06 93 LEU A C 1
ATOM 767 O O . LEU A 1 93 ? 10.912 8.542 -36.880 1.00 89.06 93 LEU A O 1
ATOM 771 N N . PHE A 1 94 ? 11.548 8.021 -34.795 1.00 86.94 94 PHE A N 1
ATOM 772 C CA . PHE A 1 94 ? 12.976 8.236 -35.007 1.00 86.94 94 PHE A CA 1
ATOM 773 C C . PHE A 1 94 ? 13.559 7.257 -36.036 1.00 86.94 94 PHE A C 1
ATOM 775 O O . PHE A 1 94 ? 14.269 7.674 -36.951 1.00 86.94 94 PHE A O 1
ATOM 782 N N . SER A 1 95 ? 13.214 5.966 -35.945 1.00 84.50 95 SER A N 1
ATOM 783 C CA . SER A 1 95 ? 13.676 4.955 -36.906 1.00 84.50 95 SER A CA 1
ATOM 784 C C . SER A 1 95 ? 13.183 5.230 -38.331 1.00 84.50 95 SER A C 1
ATOM 786 O O . SER A 1 95 ? 13.963 5.122 -39.274 1.00 84.50 95 SER A O 1
ATOM 788 N N . GLN A 1 96 ? 11.932 5.671 -38.496 1.00 83.94 96 GLN A N 1
ATOM 789 C CA . GLN A 1 96 ? 11.374 6.016 -39.807 1.00 83.94 96 GLN A CA 1
ATOM 790 C C . GLN A 1 96 ? 12.037 7.238 -40.449 1.00 83.94 96 GLN A C 1
ATOM 792 O O . GLN A 1 96 ? 12.055 7.339 -41.673 1.00 83.94 96 GLN A O 1
ATOM 797 N N . HIS A 1 97 ? 12.591 8.154 -39.653 1.00 77.12 97 HIS A N 1
ATOM 798 C CA . HIS A 1 97 ? 13.212 9.373 -40.168 1.00 77.12 97 HIS A CA 1
ATOM 799 C C . HIS A 1 97 ? 14.701 9.206 -40.523 1.00 77.12 97 HIS A C 1
ATOM 801 O O . HIS A 1 97 ? 15.194 9.898 -41.410 1.00 77.12 97 HIS A O 1
ATOM 807 N N . LEU A 1 98 ? 15.414 8.270 -39.881 1.00 66.94 98 LEU A N 1
ATOM 808 C CA . LEU A 1 98 ? 16.847 8.027 -40.122 1.00 66.94 98 LEU A CA 1
ATOM 809 C C . LEU A 1 98 ? 17.148 6.923 -41.142 1.00 66.94 98 LEU A C 1
ATOM 811 O O . LEU A 1 98 ? 18.153 7.006 -41.843 1.00 66.94 98 LEU A O 1
ATOM 815 N N . LEU A 1 99 ? 16.292 5.905 -41.261 1.00 59.81 99 LEU A N 1
ATOM 816 C CA . LEU A 1 99 ? 16.481 4.808 -42.221 1.00 59.81 99 LEU A CA 1
ATOM 817 C C . LEU A 1 99 ? 16.457 5.207 -43.718 1.00 59.81 99 LEU A C 1
ATOM 819 O O . LEU A 1 99 ? 17.152 4.542 -44.485 1.00 59.81 99 LEU A O 1
ATOM 823 N N . PRO A 1 100 ? 15.747 6.262 -44.175 1.00 59.59 100 PRO A N 1
ATOM 824 C CA . PRO A 1 100 ? 15.730 6.637 -45.593 1.00 59.59 100 PRO A CA 1
ATOM 825 C C . PRO A 1 100 ? 17.027 7.277 -46.110 1.00 59.59 100 PRO A C 1
ATOM 827 O O . PRO A 1 100 ? 17.170 7.441 -47.312 1.00 59.59 100 PRO A O 1
ATOM 830 N N . GLN A 1 101 ? 17.942 7.690 -45.227 1.00 59.69 101 GLN A N 1
ATOM 831 C CA . GLN A 1 101 ? 19.147 8.455 -45.593 1.00 59.69 101 GLN A CA 1
ATOM 832 C C . GLN A 1 101 ? 20.372 7.558 -45.870 1.00 59.69 101 GLN A C 1
ATOM 834 O O . GLN A 1 101 ? 21.437 8.064 -46.210 1.00 59.69 101 GLN A O 1
ATOM 839 N N . PHE A 1 102 ? 20.240 6.239 -45.685 1.00 58.47 102 PHE A N 1
ATOM 840 C CA . PHE A 1 102 ? 21.336 5.262 -45.782 1.00 58.47 102 PHE A CA 1
ATOM 841 C C . PHE A 1 102 ? 21.168 4.245 -46.928 1.00 58.47 102 PHE A C 1
ATOM 843 O O . PHE A 1 102 ? 21.847 3.217 -46.928 1.00 58.47 102 PHE A O 1
ATOM 850 N N . TRP A 1 103 ? 20.295 4.537 -47.897 1.00 53.94 103 TRP A N 1
ATOM 851 C CA . TRP A 1 103 ? 20.158 3.804 -49.160 1.00 53.94 103 TRP A CA 1
ATOM 852 C C . TRP A 1 103 ? 20.257 4.757 -50.345 1.00 53.94 103 TRP A C 1
ATOM 854 O O . TRP A 1 103 ? 19.576 5.806 -50.302 1.00 53.94 103 TRP A O 1
#

Foldseek 3Di:
DVVVVVVCVVDPVSVVVVVVVVVVLVVLVVVCVVCLVVDDQWDQPQPPDDPPDPSTDGSVCSCVVSVVVVVVVVVVVVVVVVVVVVVVVVVVVVCVVPVVVPD

Secondary structure (DSSP, 8-state):
-HHHHHHHHH-HHHHHHHHHHHHHHHHHHHHHHHHTTTS-SEE---TTSPTTS--PEEGGGGGHHHHHHHHHHHHHHHHHHHHHHHHHHHHHHHHHHHGGG--